Protein AF-A0A258KR55-F1 (afdb_monomer_lite)

Foldseek 3Di:
DPPLDDDDDDDDPPLVQWDADPRNRDIDGHPPNDDDDPPVVPPPDPPVPDDDD

Sequence (53 aa):
GVALGHPRVWLEMGAAGFVDCPYCDRRFVATTAAGHDEDEQLAPGVYEGAGGH

Radius of gyration: 14.68 Å; chains: 1; bounding box: 36×30×30 Å

pLDDT: mean 71.09, std 15.61, range [42.03, 92.44]

Secondary structure (DSSP, 8-state):
---SSPPP-----GGGTEEE-TTT--EEE-GGGTT----TTTSTT--------

Structure (mmCIF, N/CA/C/O backbone):
data_AF-A0A258KR55-F1
#
_entry.id   AF-A0A258KR55-F1
#
loop_
_atom_site.group_PDB
_atom_site.id
_atom_site.type_symbol
_atom_site.label_atom_id
_atom_site.label_alt_id
_atom_site.label_comp_id
_atom_site.label_asym_id
_atom_site.label_entity_id
_atom_site.label_seq_id
_atom_site.pdbx_PDB_ins_code
_atom_site.Cartn_x
_atom_site.Cartn_y
_atom_site.Cartn_z
_atom_site.occupancy
_atom_site.B_iso_or_equiv
_atom_site.auth_seq_id
_atom_site.auth_comp_id
_atom_site.auth_asym_id
_atom_site.auth_atom_id
_atom_site.pdbx_PDB_model_num
ATOM 1 N N . GLY A 1 1 ? -10.086 18.642 15.710 1.00 47.19 1 GLY A N 1
ATOM 2 C CA . GLY A 1 1 ? -9.779 18.618 14.270 1.00 47.19 1 GLY A CA 1
ATOM 3 C C . GLY A 1 1 ? -9.782 17.178 13.835 1.00 47.19 1 GLY A C 1
ATOM 4 O O . GLY A 1 1 ? -9.104 16.388 14.477 1.00 47.19 1 GLY A O 1
ATOM 5 N N . VAL A 1 2 ? -10.608 16.821 12.852 1.00 50.31 2 VAL A N 1
ATOM 6 C CA . VAL A 1 2 ? -10.647 15.461 12.292 1.00 50.31 2 VAL A CA 1
ATOM 7 C C . VAL A 1 2 ? -9.248 15.134 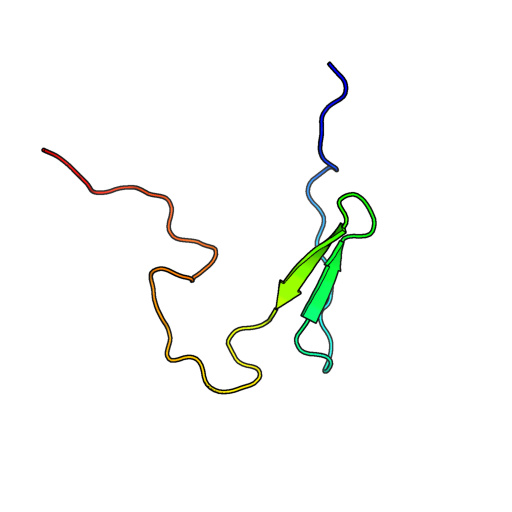11.779 1.00 50.31 2 VAL A C 1
ATOM 9 O O . VAL A 1 2 ? -8.676 15.929 11.037 1.00 50.31 2 VAL A O 1
ATOM 12 N N . ALA A 1 3 ? -8.671 14.021 12.235 1.00 60.44 3 ALA A N 1
ATOM 13 C CA . ALA A 1 3 ? -7.383 13.543 11.754 1.00 60.44 3 ALA A CA 1
ATOM 14 C C . ALA A 1 3 ? -7.448 13.447 10.222 1.00 60.44 3 ALA A C 1
ATOM 16 O O . ALA A 1 3 ? -8.235 12.671 9.689 1.00 60.44 3 ALA A O 1
ATOM 17 N N . LEU A 1 4 ? -6.673 14.271 9.512 1.00 70.31 4 LEU A N 1
ATOM 18 C CA . LEU A 1 4 ? -6.713 14.393 8.047 1.00 70.31 4 LEU A CA 1
ATOM 19 C C . LEU A 1 4 ? -6.073 13.183 7.330 1.00 70.31 4 LEU A C 1
ATOM 21 O O . LEU A 1 4 ? -5.512 13.328 6.247 1.00 70.31 4 LEU A O 1
ATOM 25 N N . GLY A 1 5 ? -6.093 12.000 7.945 1.00 73.38 5 GLY A N 1
ATOM 26 C CA . GLY A 1 5 ? -5.422 10.811 7.437 1.00 73.38 5 GLY A CA 1
ATOM 27 C C . GLY A 1 5 ? -5.992 9.512 7.996 1.00 73.38 5 GLY A C 1
ATOM 28 O O . GLY A 1 5 ? -6.593 9.480 9.070 1.00 73.38 5 GLY A O 1
ATOM 29 N N . HIS A 1 6 ? -5.784 8.433 7.244 1.00 82.31 6 HIS A N 1
ATOM 30 C CA . HIS A 1 6 ? -6.113 7.069 7.645 1.00 82.31 6 HIS A CA 1
ATOM 31 C C . HIS A 1 6 ? -5.009 6.460 8.533 1.00 82.31 6 H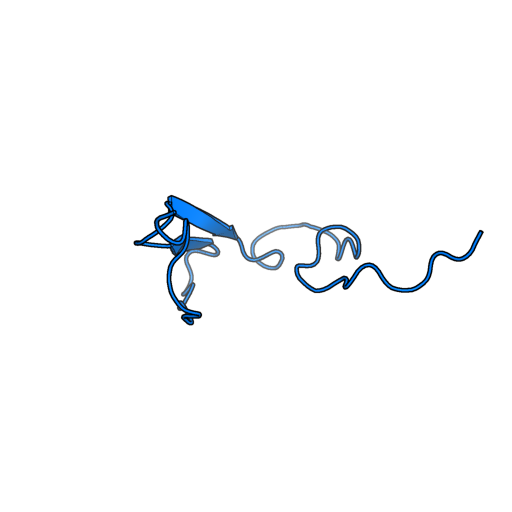IS A C 1
ATOM 33 O O . HIS A 1 6 ? -3.858 6.904 8.491 1.00 82.31 6 HIS A O 1
ATOM 39 N N . PRO A 1 7 ? -5.320 5.416 9.323 1.00 86.25 7 PRO A N 1
ATOM 40 C CA . PRO A 1 7 ? -4.309 4.616 10.011 1.00 86.25 7 PRO A CA 1
ATOM 41 C C . PRO A 1 7 ? -3.268 4.051 9.036 1.00 86.25 7 PRO A C 1
ATOM 43 O O . PRO A 1 7 ? -3.536 3.904 7.844 1.00 86.25 7 PRO A O 1
ATOM 46 N N . ARG A 1 8 ? -2.082 3.682 9.529 1.00 85.56 8 ARG A N 1
ATOM 47 C CA . ARG A 1 8 ? -1.075 3.015 8.694 1.00 85.56 8 ARG A CA 1
ATOM 48 C C . ARG A 1 8 ? -1.649 1.717 8.118 1.00 85.56 8 ARG A C 1
ATOM 50 O O . ARG A 1 8 ? -2.102 0.857 8.867 1.00 85.56 8 ARG A O 1
ATOM 57 N N . VAL A 1 9 ? -1.577 1.585 6.799 1.00 87.88 9 VAL A N 1
ATOM 58 C CA . VAL A 1 9 ? -2.013 0.410 6.037 1.00 87.88 9 VAL A CA 1
ATOM 59 C C . VAL A 1 9 ? -0.939 0.031 5.024 1.00 87.88 9 VAL A C 1
ATOM 61 O O . VAL A 1 9 ? -0.115 0.868 4.653 1.00 87.88 9 VAL A O 1
ATOM 64 N N . TRP A 1 10 ? -0.961 -1.222 4.581 1.00 89.00 10 TRP A N 1
ATOM 65 C CA . TRP A 1 10 ? -0.090 -1.748 3.533 1.00 89.00 10 TRP A CA 1
ATOM 66 C C . TRP A 1 10 ? -0.942 -2.076 2.306 1.00 89.00 10 TRP A C 1
ATOM 68 O O . TRP A 1 10 ? -2.043 -2.604 2.453 1.00 89.00 10 TRP A O 1
ATOM 78 N N . LEU A 1 11 ? -0.452 -1.728 1.117 1.00 89.38 11 LEU A N 1
ATOM 79 C CA . LEU A 1 11 ? -1.151 -1.899 -0.158 1.00 89.38 11 LEU A CA 1
ATOM 80 C C . LEU A 1 11 ? -0.277 -2.727 -1.107 1.00 89.38 11 LEU A C 1
ATOM 82 O O . LEU A 1 11 ? 0.942 -2.554 -1.125 1.00 89.38 11 LEU A O 1
ATOM 86 N N . GLU A 1 12 ? -0.892 -3.609 -1.893 1.00 89.75 12 GLU A N 1
ATOM 87 C CA . GLU A 1 12 ? -0.203 -4.407 -2.912 1.00 89.75 12 GLU A CA 1
ATOM 88 C C . GLU A 1 12 ? -0.267 -3.694 -4.268 1.00 89.75 12 GLU A C 1
ATOM 90 O O . GLU A 1 12 ? -1.343 -3.321 -4.729 1.00 89.75 12 GLU A O 1
ATOM 95 N N . MET A 1 13 ? 0.891 -3.499 -4.905 1.00 86.75 13 MET A N 1
ATOM 96 C CA . MET A 1 13 ? 1.003 -2.792 -6.189 1.00 86.75 13 MET A CA 1
ATOM 97 C C . MET A 1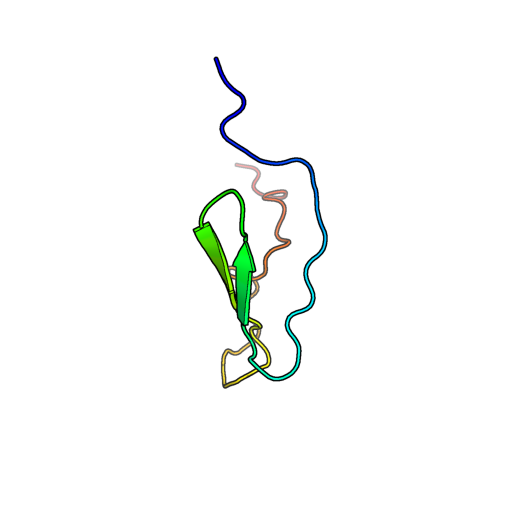 13 ? 0.794 -3.697 -7.416 1.00 86.75 13 MET A C 1
ATOM 99 O O . MET A 1 13 ? 0.494 -3.209 -8.506 1.00 86.75 13 MET A O 1
ATOM 103 N N . GLY A 1 14 ? 0.958 -5.014 -7.257 1.00 83.25 14 GLY A N 1
ATOM 104 C CA . GLY A 1 14 ? 0.893 -5.980 -8.355 1.00 83.25 14 GLY A CA 1
ATOM 105 C C . GLY A 1 14 ? 1.800 -5.616 -9.541 1.00 83.25 14 GLY A C 1
ATOM 106 O O . GLY A 1 14 ? 2.821 -4.945 -9.396 1.00 83.25 14 GLY A O 1
ATOM 107 N N . ALA A 1 15 ? 1.409 -6.044 -10.744 1.00 83.06 15 ALA A N 1
ATOM 108 C CA . ALA A 1 15 ? 2.131 -5.748 -11.987 1.00 83.06 15 ALA A CA 1
ATOM 109 C C . ALA A 1 15 ? 1.851 -4.342 -12.557 1.00 83.06 15 ALA A C 1
ATOM 111 O O . ALA A 1 15 ? 2.452 -3.960 -13.557 1.00 83.06 15 ALA A O 1
ATOM 112 N N . ALA A 1 16 ? 0.932 -3.577 -11.955 1.00 84.88 16 ALA A N 1
ATOM 113 C CA . ALA A 1 16 ? 0.548 -2.254 -12.446 1.00 84.88 16 ALA A CA 1
ATOM 114 C C . ALA A 1 16 ? 1.643 -1.198 -12.222 1.00 84.88 16 ALA A C 1
ATOM 116 O O . ALA A 1 16 ? 1.664 -0.183 -12.911 1.00 84.88 16 ALA A O 1
ATOM 117 N N . GLY A 1 17 ? 2.545 -1.423 -11.259 1.00 85.00 17 GLY A N 1
ATOM 118 C CA . GLY A 1 17 ? 3.608 -0.473 -10.918 1.00 85.00 17 GLY A CA 1
ATOM 119 C C . GLY A 1 17 ? 3.112 0.780 -10.189 1.00 85.00 17 GLY A C 1
ATOM 120 O O . GLY A 1 17 ? 3.904 1.682 -9.936 1.00 85.00 17 GLY A O 1
ATOM 121 N N . PHE A 1 18 ? 1.827 0.848 -9.832 1.00 88.56 18 PHE A N 1
ATOM 122 C CA . PHE A 1 18 ? 1.259 1.899 -8.993 1.00 88.56 18 PHE A CA 1
ATOM 123 C C . PHE A 1 18 ? 0.059 1.389 -8.184 1.00 88.56 18 PHE A C 1
ATOM 125 O O . PHE A 1 18 ? -0.575 0.401 -8.551 1.00 88.56 18 PHE A O 1
ATOM 132 N N . VAL A 1 19 ? -0.256 2.063 -7.076 1.00 92.44 19 VAL A N 1
ATOM 133 C CA . VAL A 1 19 ? -1.447 1.799 -6.257 1.00 92.44 19 VAL A CA 1
ATOM 134 C C . VAL A 1 19 ? -2.012 3.093 -5.680 1.00 92.44 19 VAL A C 1
ATOM 136 O O . VAL A 1 19 ? -1.265 3.978 -5.260 1.00 92.44 19 VAL A O 1
ATOM 139 N N . ASP A 1 20 ? -3.338 3.191 -5.647 1.00 91.56 20 ASP A N 1
ATOM 140 C CA . ASP A 1 20 ? -4.069 4.329 -5.091 1.00 91.56 20 ASP A CA 1
ATOM 141 C C . ASP A 1 20 ? -4.566 4.019 -3.672 1.00 91.56 20 ASP A C 1
ATOM 143 O O . ASP A 1 20 ? -5.097 2.941 -3.394 1.00 91.56 20 ASP A O 1
ATOM 147 N N . CYS A 1 21 ? -4.402 4.969 -2.751 1.00 89.94 21 CYS A N 1
ATOM 148 C CA . CYS A 1 21 ? -4.934 4.847 -1.400 1.00 89.94 21 CYS A CA 1
ATOM 149 C C . CYS A 1 21 ? -6.440 5.173 -1.368 1.00 89.94 21 CYS A C 1
ATOM 151 O O . CYS A 1 21 ? -6.810 6.317 -1.646 1.00 89.94 21 CYS A O 1
ATOM 153 N N . PRO A 1 22 ? -7.312 4.256 -0.904 1.00 85.56 22 PRO A N 1
ATOM 154 C CA . PRO A 1 22 ? -8.766 4.451 -0.932 1.00 85.56 22 PRO A CA 1
ATOM 155 C C . PRO A 1 22 ? -9.288 5.491 0.073 1.00 85.56 22 PRO A C 1
ATOM 157 O O . PRO A 1 22 ? -10.475 5.802 0.076 1.00 85.56 22 PRO A O 1
ATOM 160 N N . TYR A 1 23 ? -8.430 6.011 0.953 1.00 85.44 23 TYR A N 1
ATOM 161 C CA . TYR A 1 23 ? -8.835 6.906 2.040 1.00 85.44 23 TYR A CA 1
ATOM 162 C C . TYR A 1 23 ? -8.367 8.353 1.862 1.00 85.44 23 TYR A C 1
ATOM 164 O O . TYR A 1 23 ? -8.971 9.264 2.424 1.00 85.44 23 TYR A O 1
ATOM 172 N N . CYS A 1 24 ? -7.272 8.571 1.132 1.00 86.25 24 CYS A N 1
ATOM 173 C CA . CYS A 1 24 ? -6.659 9.895 0.979 1.00 86.25 24 CYS A CA 1
ATOM 174 C C . CYS A 1 24 ? -6.298 10.241 -0.470 1.00 86.25 24 CYS A C 1
ATOM 176 O O . CYS A 1 24 ? -5.608 11.236 -0.670 1.00 86.25 24 CYS A O 1
ATOM 178 N N . ASP A 1 25 ? -6.708 9.424 -1.448 1.00 83.12 25 ASP A N 1
ATOM 179 C CA . ASP A 1 25 ? -6.487 9.647 -2.890 1.00 83.12 25 ASP A CA 1
ATOM 180 C C . ASP A 1 25 ? -5.002 9.792 -3.299 1.00 83.12 25 ASP A C 1
ATOM 182 O O . ASP A 1 25 ? -4.660 10.255 -4.381 1.00 83.12 25 ASP A O 1
ATOM 186 N N . ARG A 1 26 ? -4.068 9.387 -2.427 1.00 85.62 26 ARG A N 1
ATOM 187 C CA . ARG A 1 26 ? -2.629 9.415 -2.722 1.00 85.62 26 ARG A CA 1
ATOM 188 C C . ARG A 1 26 ? -2.253 8.230 -3.608 1.00 85.62 26 ARG A C 1
ATOM 190 O O . ARG A 1 26 ? -2.533 7.090 -3.235 1.00 85.62 26 ARG A O 1
ATOM 197 N N . ARG A 1 27 ? -1.554 8.504 -4.712 1.00 87.69 27 ARG A N 1
ATOM 198 C CA . ARG A 1 27 ? -0.979 7.501 -5.618 1.00 87.69 27 ARG A CA 1
ATOM 199 C C . ARG A 1 27 ? 0.477 7.215 -5.273 1.00 87.69 27 ARG A C 1
ATOM 201 O O . ARG A 1 27 ? 1.286 8.137 -5.194 1.00 87.69 27 ARG A O 1
ATOM 208 N N . PHE A 1 28 ? 0.814 5.942 -5.123 1.00 86.94 28 PHE A N 1
ATOM 209 C CA . PHE A 1 28 ? 2.183 5.459 -4.954 1.00 86.94 28 PHE A CA 1
ATOM 210 C C . PHE A 1 28 ? 2.620 4.758 -6.237 1.00 86.94 28 PHE A C 1
ATOM 212 O O . PHE A 1 28 ? 1.859 3.954 -6.767 1.00 86.94 28 PHE A O 1
ATOM 219 N N . VAL A 1 29 ? 3.818 5.057 -6.735 1.00 87.25 29 VAL A N 1
ATOM 220 C CA . VAL A 1 29 ? 4.363 4.508 -7.988 1.00 87.25 29 VAL A CA 1
ATOM 221 C C . VAL A 1 29 ? 5.700 3.842 -7.683 1.00 87.25 29 VAL A C 1
ATOM 223 O O . VAL A 1 29 ? 6.522 4.411 -6.967 1.00 87.25 29 VAL A O 1
ATOM 226 N N . ALA A 1 30 ? 5.912 2.632 -8.194 1.00 79.69 30 ALA A N 1
ATOM 227 C CA . ALA A 1 30 ? 7.160 1.904 -8.037 1.00 79.69 30 ALA A CA 1
ATOM 228 C C . ALA A 1 30 ? 8.234 2.468 -8.976 1.00 79.69 30 ALA A C 1
ATOM 230 O O . ALA A 1 30 ? 8.099 2.410 -10.198 1.00 79.69 30 ALA A O 1
ATOM 231 N N . THR A 1 31 ? 9.342 2.932 -8.401 1.00 69.00 31 THR A N 1
ATOM 232 C CA . THR A 1 31 ? 10.511 3.464 -9.124 1.00 69.00 31 THR A CA 1
ATOM 233 C C . THR A 1 31 ? 11.146 2.432 -10.070 1.00 69.00 31 THR A C 1
ATOM 235 O O . THR A 1 31 ? 11.740 2.781 -11.083 1.00 69.00 31 THR A O 1
ATOM 238 N N . THR A 1 32 ? 10.957 1.137 -9.803 1.00 64.31 32 THR A N 1
ATOM 239 C CA . THR A 1 32 ? 11.541 0.038 -10.589 1.00 64.31 32 THR A CA 1
ATOM 240 C C . THR A 1 32 ? 10.787 -0.278 -11.890 1.00 64.31 32 THR A C 1
ATOM 242 O O . THR A 1 32 ? 11.282 -1.068 -12.690 1.00 64.31 32 THR A O 1
ATOM 245 N N . ALA A 1 33 ? 9.592 0.285 -12.119 1.00 57.69 33 ALA A N 1
ATOM 246 C CA . ALA A 1 33 ? 8.728 -0.132 -13.230 1.00 57.69 33 ALA A CA 1
ATOM 247 C C . ALA A 1 33 ? 9.121 0.450 -14.604 1.00 57.69 33 ALA A C 1
ATOM 249 O O . ALA A 1 33 ? 8.777 -0.149 -15.619 1.00 57.69 33 ALA A O 1
ATOM 250 N N . ALA A 1 34 ? 9.860 1.562 -14.664 1.00 54.34 34 ALA A N 1
ATOM 251 C CA . ALA A 1 34 ? 10.490 2.059 -15.891 1.00 54.34 34 ALA A CA 1
ATOM 252 C C . ALA A 1 34 ? 11.406 3.256 -15.585 1.00 54.34 34 ALA A C 1
ATOM 254 O O . ALA A 1 34 ? 10.930 4.377 -15.441 1.00 54.34 34 ALA A O 1
ATOM 255 N N . GLY A 1 35 ? 12.720 3.024 -15.548 1.00 51.00 35 GLY A N 1
ATOM 256 C CA . GLY A 1 35 ? 13.714 4.040 -15.911 1.00 51.00 35 GLY A CA 1
ATOM 257 C C . GLY A 1 35 ? 13.810 5.297 -15.044 1.00 51.00 35 GLY A C 1
ATOM 258 O O . GLY A 1 35 ? 13.998 6.372 -15.604 1.00 51.00 35 GLY A O 1
ATOM 259 N N . HIS A 1 36 ? 13.739 5.179 -13.721 1.00 51.97 36 HIS A N 1
ATOM 260 C CA . HIS A 1 36 ? 14.399 6.165 -12.870 1.00 51.97 36 HIS A CA 1
ATOM 261 C C . HIS A 1 36 ? 15.676 5.513 -12.348 1.00 51.97 36 HIS A C 1
ATOM 263 O O . HIS A 1 36 ? 15.613 4.422 -11.774 1.00 51.97 36 HIS A O 1
ATOM 269 N N . ASP A 1 37 ? 16.819 6.154 -12.584 1.00 54.09 37 ASP A N 1
ATOM 270 C CA . ASP A 1 37 ? 17.985 5.952 -11.735 1.00 54.09 37 ASP A CA 1
ATOM 271 C C . ASP A 1 37 ? 17.542 6.079 -10.272 1.00 54.09 37 ASP A C 1
ATOM 273 O O . ASP A 1 37 ? 16.569 6.780 -9.962 1.00 54.09 37 ASP A O 1
ATOM 277 N N . GLU A 1 38 ? 18.172 5.314 -9.3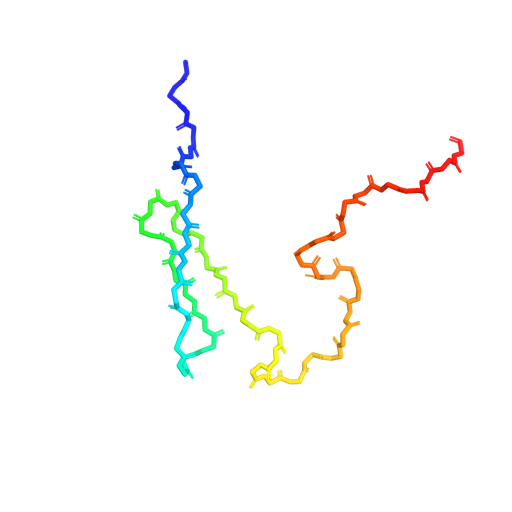85 1.00 57.59 38 GLU A N 1
ATOM 278 C CA . 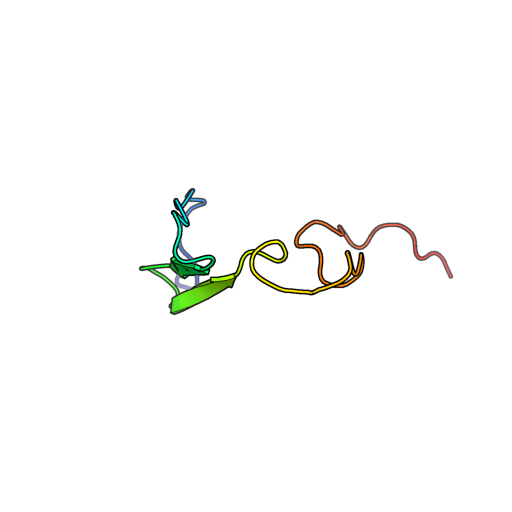GLU A 1 38 ? 17.931 5.394 -7.948 1.00 57.59 38 GLU A CA 1
ATOM 279 C C . GLU A 1 38 ? 18.319 6.779 -7.409 1.00 57.59 38 GLU A C 1
ATOM 281 O O . GLU A 1 38 ? 19.350 6.971 -6.776 1.00 57.59 38 GLU A O 1
ATOM 286 N N . ASP A 1 39 ? 17.470 7.766 -7.671 1.00 58.34 39 ASP A N 1
ATOM 287 C CA . ASP A 1 39 ? 17.578 9.100 -7.127 1.00 58.34 39 ASP A CA 1
ATOM 288 C C . ASP A 1 39 ? 17.248 9.012 -5.636 1.00 58.34 39 ASP A C 1
ATOM 290 O O . ASP A 1 39 ? 16.094 8.861 -5.216 1.00 58.34 39 ASP A O 1
ATOM 294 N N . GLU A 1 40 ? 18.306 9.047 -4.829 1.00 60.44 40 GLU A N 1
ATOM 295 C CA . GLU A 1 40 ? 18.236 8.973 -3.372 1.00 60.44 40 GLU A CA 1
ATOM 296 C C . GLU A 1 40 ? 17.370 10.100 -2.777 1.00 60.44 40 GLU A C 1
ATOM 298 O O . GLU A 1 40 ? 16.863 9.939 -1.671 1.00 60.44 40 GLU A O 1
ATOM 303 N N . GLN A 1 41 ? 17.128 11.204 -3.503 1.00 60.09 41 GLN A N 1
ATOM 304 C CA . GLN A 1 41 ? 16.236 12.288 -3.070 1.00 60.09 41 GLN A CA 1
ATOM 305 C C . GLN A 1 41 ? 14.746 11.941 -3.204 1.00 60.09 41 GLN A C 1
ATOM 307 O O . GLN A 1 41 ? 13.948 12.361 -2.364 1.00 60.09 41 GLN A O 1
ATOM 312 N N . LEU A 1 42 ? 14.343 11.174 -4.221 1.00 63.28 42 LEU A N 1
ATOM 313 C CA . LEU A 1 42 ? 12.955 10.735 -4.412 1.00 63.28 42 LEU A CA 1
ATOM 314 C C . LEU A 1 42 ? 12.604 9.444 -3.662 1.00 63.28 42 LEU A C 1
ATOM 316 O O . LEU A 1 42 ? 11.429 9.060 -3.623 1.00 63.28 42 LEU A O 1
ATOM 320 N N . ALA A 1 43 ? 13.585 8.766 -3.065 1.00 59.16 43 ALA A N 1
ATOM 321 C CA . ALA A 1 43 ? 13.350 7.545 -2.310 1.00 59.16 43 ALA A CA 1
ATOM 322 C C . ALA A 1 43 ? 12.439 7.826 -1.094 1.00 59.16 43 ALA A C 1
ATOM 324 O O . ALA A 1 43 ? 12.803 8.606 -0.206 1.00 59.16 43 ALA A O 1
ATOM 325 N N . PRO A 1 44 ? 11.260 7.177 -0.989 1.00 61.38 44 PRO A N 1
ATOM 326 C CA . PRO A 1 44 ? 10.386 7.329 0.168 1.00 61.38 44 PRO A CA 1
ATOM 327 C C . PRO A 1 44 ? 11.017 6.617 1.375 1.00 61.38 44 PRO A C 1
ATOM 329 O O . PRO A 1 44 ? 10.738 5.454 1.657 1.00 61.38 44 PRO A O 1
ATOM 332 N N . GLY A 1 45 ? 11.919 7.318 2.063 1.00 56.12 45 GLY A N 1
ATOM 333 C CA . GLY A 1 45 ? 12.746 6.757 3.130 1.00 56.12 45 GLY A CA 1
ATOM 334 C C . GLY A 1 45 ? 13.922 7.622 3.587 1.00 56.12 45 GLY A C 1
ATOM 335 O O . GLY A 1 45 ? 14.480 7.314 4.641 1.00 56.12 45 GLY A O 1
ATOM 336 N N . VAL A 1 46 ? 14.275 8.710 2.885 1.00 56.91 46 VAL A N 1
ATOM 337 C CA . VAL A 1 46 ? 15.184 9.718 3.452 1.00 56.91 46 VAL A CA 1
ATOM 338 C C . VAL A 1 46 ? 14.460 10.416 4.598 1.00 56.91 46 VAL A C 1
ATOM 340 O O . VAL A 1 46 ? 13.642 11.317 4.425 1.00 56.91 46 VAL A O 1
ATOM 343 N N . TYR A 1 47 ? 14.724 9.937 5.808 1.00 55.78 47 TYR A N 1
ATOM 344 C CA . TYR A 1 47 ? 14.542 10.747 6.992 1.00 55.78 47 TYR A CA 1
ATOM 345 C C . TYR A 1 47 ? 15.565 11.885 6.867 1.00 55.78 47 TYR A C 1
ATOM 347 O O . TYR A 1 47 ? 16.769 11.645 6.848 1.00 55.78 47 TYR A O 1
ATOM 355 N N . GLU A 1 48 ? 15.100 13.120 6.704 1.00 60.44 48 GLU A N 1
ATOM 356 C CA . GLU A 1 48 ? 15.952 14.310 6.769 1.00 60.44 48 GLU A CA 1
ATOM 357 C C . GLU A 1 48 ? 16.734 14.273 8.092 1.00 60.44 48 GLU A C 1
ATOM 359 O O . GLU A 1 48 ? 16.173 14.474 9.172 1.00 60.44 48 GLU A O 1
ATOM 364 N N . GLY A 1 49 ? 18.016 13.919 8.028 1.00 61.53 49 GLY A N 1
ATOM 365 C CA . GLY A 1 49 ? 18.765 13.559 9.223 1.00 61.53 49 GLY A CA 1
ATOM 366 C C . GLY A 1 49 ? 20.269 13.466 9.028 1.00 61.53 49 GLY A C 1
ATOM 367 O O . GLY A 1 49 ? 20.853 12.478 9.457 1.00 61.53 49 GLY A O 1
ATOM 368 N N . ALA A 1 50 ? 20.883 14.487 8.422 1.00 53.09 50 ALA A N 1
ATOM 369 C CA . ALA A 1 50 ? 22.259 14.924 8.705 1.00 53.09 50 ALA A CA 1
ATOM 370 C C . ALA A 1 50 ? 22.568 16.244 7.969 1.00 53.09 50 ALA A C 1
ATOM 372 O O . ALA A 1 50 ? 23.268 16.262 6.964 1.00 53.09 50 ALA A O 1
ATOM 373 N N . GLY A 1 51 ? 22.046 17.363 8.472 1.00 45.84 51 GLY A N 1
ATOM 374 C CA . GLY A 1 51 ? 22.355 18.698 7.957 1.00 45.84 51 GLY A CA 1
ATOM 375 C C . GLY A 1 51 ? 22.630 19.657 9.102 1.00 45.84 51 GLY 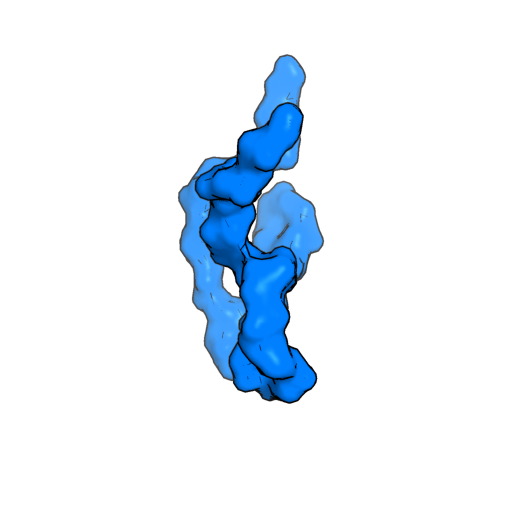A C 1
ATOM 376 O O . GLY A 1 51 ? 21.775 20.459 9.457 1.00 45.84 51 GLY A O 1
ATOM 377 N N . GLY A 1 52 ? 23.798 19.521 9.729 1.00 48.38 52 GLY A N 1
ATOM 378 C CA . GLY A 1 52 ? 24.329 20.560 10.599 1.00 48.38 52 GLY A CA 1
ATOM 379 C C . GLY A 1 52 ? 24.870 21.715 9.760 1.00 48.38 52 GLY A C 1
ATOM 380 O O . GLY A 1 52 ? 25.719 21.497 8.897 1.00 48.38 52 GLY A O 1
ATOM 381 N N . HIS A 1 53 ? 24.383 22.917 10.051 1.00 42.03 53 HIS A N 1
ATOM 382 C CA . HIS A 1 53 ? 25.074 24.198 9.944 1.00 42.03 53 HIS A CA 1
ATOM 383 C C . HIS A 1 53 ? 24.421 25.188 10.912 1.00 42.03 53 HIS A C 1
ATOM 385 O O . HIS A 1 53 ? 23.183 25.111 11.078 1.00 42.03 53 HIS A O 1
#